Protein AF-A0A916YJL8-F1 (afdb_monomer_lite)

Radius of gyration: 12.99 Å; chains: 1; bounding box: 29×20×39 Å

Secondary structure (DSSP, 8-state):
---------S-TTSB-TT----EE-TTS-EEEE-BSSTTEEEEE-TTS-EEEEEEPGGG---------TTS--

InterPro domains:
  IPR011042 Six-bladed beta-propeller, TolB-like [G3DSA:2.120.10.30] (2-71)

Foldseek 3Di:
DDPDDDDDLADPPQFDPLWAAWDAFPQGWIWIARGPHFQFIWIAHNNRDIDTPDGHPPSDGDHHDDADPVRRD

pLDDT: mean 95.48, std 4.27, range [70.62, 98.5]

Sequence (73 aa):
MELYQAQTFTAPFLFTGGIEGPACDRAGNIYAVNYSTQGTIGIVSPEGQGRVFIELPGGSVGNEIRFGSRGEM

Structure (mmCIF, N/CA/C/O backbone):
data_AF-A0A916YJL8-F1
#
_entry.id   AF-A0A916YJL8-F1
#
loop_
_atom_site.group_PDB
_atom_site.id
_atom_site.type_symbol
_atom_site.label_atom_id
_atom_site.label_alt_id
_atom_site.label_comp_id
_atom_site.label_asym_id
_atom_site.label_entity_id
_atom_site.label_seq_id
_atom_site.pdbx_PDB_ins_code
_atom_site.Cartn_x
_atom_site.Cartn_y
_atom_site.Cartn_z
_atom_site.occupancy
_atom_site.B_iso_or_equiv
_atom_site.auth_seq_id
_atom_site.auth_comp_id
_atom_site.auth_asym_id
_atom_site.auth_atom_id
_atom_site.pdbx_PDB_model_num
ATOM 1 N N . MET A 1 1 ? -20.680 8.733 24.027 1.00 70.62 1 MET A N 1
ATOM 2 C CA . MET A 1 1 ? -19.685 7.965 23.253 1.00 70.62 1 MET A CA 1
ATOM 3 C C . MET A 1 1 ? -19.249 8.850 22.111 1.00 70.62 1 MET A C 1
ATOM 5 O O . MET A 1 1 ? -20.121 9.312 21.386 1.00 70.62 1 MET A O 1
ATOM 9 N N . GLU A 1 2 ? -17.957 9.136 21.990 1.00 80.50 2 GLU A N 1
ATOM 10 C CA . GLU A 1 2 ? -17.450 9.732 20.756 1.00 80.50 2 GLU A CA 1
ATOM 11 C C . GLU A 1 2 ? -17.327 8.629 19.707 1.00 80.50 2 GLU A C 1
ATOM 13 O O . GLU A 1 2 ? -16.723 7.587 19.955 1.00 80.50 2 GLU A O 1
ATOM 18 N N . LEU A 1 3 ? -17.974 8.835 18.566 1.00 88.88 3 LEU A N 1
ATOM 19 C CA . LEU A 1 3 ? -17.901 7.955 17.407 1.00 88.88 3 LEU A CA 1
ATOM 20 C C . LEU A 1 3 ? -17.005 8.620 16.358 1.00 88.88 3 LEU A C 1
ATOM 22 O O . LEU A 1 3 ? -16.941 9.846 16.295 1.00 88.88 3 LEU A O 1
ATOM 26 N N . TYR A 1 4 ? -16.364 7.805 15.518 1.00 86.25 4 TYR A N 1
ATOM 27 C CA . TYR A 1 4 ? -15.549 8.255 14.378 1.00 86.25 4 TYR A CA 1
ATOM 28 C C . TYR A 1 4 ? -14.248 8.992 14.740 1.00 86.25 4 TYR A C 1
ATOM 30 O O . TYR A 1 4 ? -13.781 9.836 13.977 1.00 86.25 4 TYR A O 1
ATOM 38 N N . GLN A 1 5 ? -13.623 8.658 15.873 1.00 90.75 5 GLN A N 1
ATOM 39 C CA . GLN A 1 5 ? -12.269 9.134 16.158 1.00 90.75 5 GLN A CA 1
ATOM 40 C C . GLN A 1 5 ? -11.247 8.421 15.269 1.00 90.75 5 GLN A C 1
ATOM 42 O O . GLN A 1 5 ? -11.152 7.1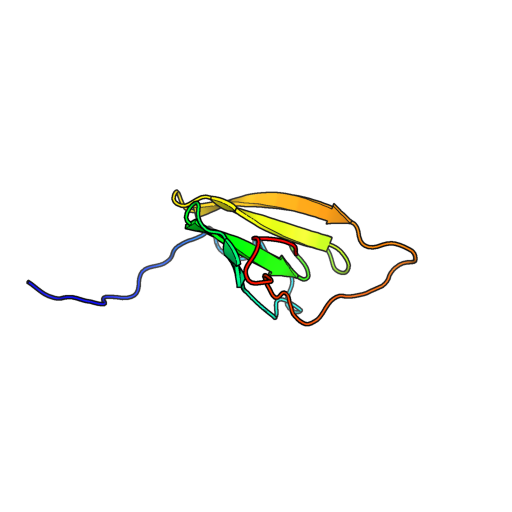93 15.268 1.00 90.75 5 GLN A O 1
ATOM 47 N N . ALA A 1 6 ? -10.466 9.205 14.528 1.00 90.50 6 ALA A N 1
ATOM 48 C CA . ALA A 1 6 ? -9.321 8.689 13.798 1.00 90.50 6 ALA A CA 1
ATOM 49 C C . ALA A 1 6 ? -8.179 8.374 14.771 1.00 90.50 6 ALA A C 1
ATOM 51 O O . ALA A 1 6 ? -7.870 9.160 15.666 1.00 90.50 6 ALA A O 1
ATOM 52 N N . GLN A 1 7 ? -7.523 7.240 14.556 1.00 90.56 7 GLN A N 1
ATOM 53 C CA . GLN A 1 7 ? -6.325 6.839 15.282 1.00 90.56 7 GLN A CA 1
ATOM 54 C C . GLN A 1 7 ? -5.301 6.276 14.303 1.00 90.56 7 GLN A C 1
ATOM 56 O O . GLN A 1 7 ? -5.654 5.814 13.215 1.00 90.56 7 GLN A O 1
ATOM 61 N N . THR A 1 8 ? -4.029 6.305 14.693 1.00 93.25 8 THR A N 1
ATOM 62 C CA . THR A 1 8 ? -2.967 5.654 13.928 1.00 93.25 8 THR A CA 1
ATOM 63 C C . THR A 1 8 ? -3.277 4.168 13.796 1.00 93.25 8 THR A C 1
ATOM 65 O O . THR A 1 8 ? -3.413 3.473 14.800 1.00 93.25 8 THR A O 1
ATOM 68 N N . PHE A 1 9 ? -3.396 3.695 12.557 1.00 93.38 9 PHE A N 1
ATOM 69 C CA . PHE A 1 9 ? -3.775 2.311 12.282 1.00 93.38 9 PHE A CA 1
ATOM 70 C C . PHE A 1 9 ? -2.573 1.395 12.046 1.00 93.38 9 PHE A C 1
ATOM 72 O O . PHE A 1 9 ? -2.587 0.237 12.445 1.00 93.38 9 PHE A O 1
ATOM 79 N N . THR A 1 10 ? -1.511 1.914 11.431 1.00 95.38 10 THR A N 1
ATOM 80 C CA . THR A 1 10 ?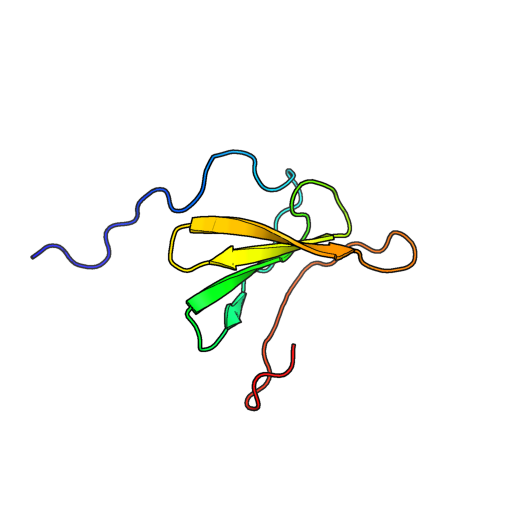 -0.298 1.154 11.119 1.00 95.38 10 THR A CA 1
ATOM 81 C C . THR A 1 10 ? 0.930 1.806 11.732 1.00 95.38 10 THR A C 1
ATOM 83 O O . THR A 1 10 ? 0.925 2.994 12.060 1.00 95.38 10 THR A O 1
ATOM 86 N N . ALA A 1 11 ? 2.033 1.059 11.808 1.00 94.06 11 ALA A N 1
ATOM 87 C CA . ALA A 1 11 ? 3.338 1.671 12.024 1.00 94.06 11 ALA A CA 1
ATOM 88 C C . ALA A 1 11 ? 3.630 2.722 10.925 1.00 94.06 11 ALA A C 1
ATOM 90 O O . ALA A 1 11 ? 3.142 2.594 9.793 1.00 94.06 11 ALA A O 1
ATOM 91 N N . PRO A 1 12 ? 4.399 3.779 11.234 1.00 94.06 12 PRO A N 1
ATOM 92 C CA . PRO A 1 12 ? 4.765 4.774 10.236 1.00 94.06 12 PRO A CA 1
ATOM 93 C C . PRO A 1 12 ? 5.705 4.168 9.184 1.00 94.06 12 PRO A C 1
ATOM 95 O O . PRO A 1 12 ? 6.455 3.235 9.468 1.00 94.06 12 PRO A O 1
ATOM 98 N N . PHE A 1 13 ? 5.681 4.730 7.974 1.00 95.38 13 PHE A N 1
ATOM 99 C CA . PHE A 1 13 ? 6.596 4.391 6.871 1.00 95.38 13 PHE A CA 1
ATOM 100 C C . PHE A 1 13 ? 6.539 2.937 6.366 1.00 95.38 13 PHE A C 1
ATOM 102 O O . PHE A 1 13 ? 7.467 2.484 5.701 1.00 95.38 13 PHE A O 1
ATOM 109 N N . LEU A 1 14 ? 5.447 2.206 6.626 1.00 96.75 14 LEU A N 1
ATOM 110 C CA . LEU A 1 14 ? 5.230 0.890 6.005 1.00 96.75 14 LEU A CA 1
ATOM 111 C C . LEU A 1 14 ? 5.062 0.970 4.483 1.00 96.75 14 LEU A C 1
ATOM 113 O O . LEU A 1 14 ? 5.370 0.019 3.769 1.00 96.75 14 LEU A O 1
ATOM 117 N N . PHE A 1 15 ? 4.587 2.108 3.985 1.00 97.69 15 PHE A N 1
ATOM 118 C CA . PHE A 1 15 ? 4.492 2.393 2.563 1.00 97.69 15 PHE A CA 1
ATOM 119 C C . PHE A 1 15 ? 5.533 3.426 2.150 1.00 97.69 15 PHE A C 1
ATOM 121 O O . PHE A 1 15 ? 5.986 4.245 2.956 1.00 97.69 15 PHE A O 1
ATOM 128 N N . THR A 1 16 ? 5.888 3.399 0.870 1.00 97.81 16 THR A N 1
ATOM 129 C CA . THR A 1 16 ? 6.710 4.450 0.272 1.00 97.81 16 THR A CA 1
ATOM 130 C C . THR A 1 16 ? 5.930 5.767 0.180 1.00 97.81 16 THR A C 1
ATOM 132 O O . THR A 1 16 ? 4.714 5.810 0.370 1.00 97.81 16 THR A O 1
ATOM 135 N N . GLY A 1 17 ? 6.613 6.849 -0.204 1.00 96.69 17 GLY A N 1
ATOM 136 C CA . GLY A 1 17 ? 5.957 8.129 -0.494 1.00 96.69 17 GLY A CA 1
ATOM 137 C C . GLY A 1 17 ? 4.972 8.098 -1.674 1.00 96.69 17 GLY A C 1
ATOM 138 O O . GLY A 1 17 ? 4.253 9.069 -1.860 1.00 96.69 17 GLY A O 1
ATOM 139 N N . GLY A 1 18 ? 4.933 7.013 -2.458 1.00 96.19 18 GLY A N 1
ATOM 140 C CA . GLY A 1 18 ? 3.996 6.827 -3.570 1.00 96.19 18 GLY A CA 1
ATOM 141 C C . GLY A 1 18 ? 2.719 6.069 -3.199 1.00 96.19 18 GLY A C 1
ATOM 142 O O . GLY A 1 18 ? 2.079 5.521 -4.089 1.00 96.19 18 GLY A O 1
ATOM 143 N N . ILE A 1 19 ? 2.387 5.932 -1.912 1.00 97.06 19 ILE A N 1
ATOM 144 C CA . ILE A 1 19 ? 1.152 5.263 -1.479 1.00 97.06 19 ILE A CA 1
ATOM 145 C C . ILE A 1 19 ? -0.084 5.953 -2.064 1.00 97.06 19 ILE A C 1
ATOM 147 O O . ILE A 1 19 ? -0.286 7.143 -1.850 1.00 97.06 19 ILE A O 1
ATOM 151 N N . GLU A 1 20 ? -0.940 5.193 -2.744 1.00 96.50 20 GLU A N 1
ATOM 152 C CA . GLU A 1 20 ? -2.236 5.660 -3.244 1.00 96.50 20 GLU A CA 1
ATOM 153 C C . GLU A 1 20 ? -3.284 4.533 -3.211 1.00 96.50 20 GLU A C 1
ATOM 155 O O . GLU A 1 20 ? -2.991 3.379 -2.875 1.00 96.50 20 GLU A O 1
ATOM 160 N N . GLY A 1 21 ? -4.534 4.891 -3.517 1.00 94.81 21 GLY A N 1
ATOM 161 C CA . GLY A 1 21 ? -5.556 3.927 -3.911 1.00 94.81 21 GLY A CA 1
ATOM 162 C C . GLY A 1 21 ? -5.978 2.871 -2.888 1.00 94.81 21 GLY A C 1
ATOM 163 O O . GLY A 1 21 ? -6.127 1.717 -3.300 1.00 94.81 21 GLY A O 1
ATOM 164 N N . PRO A 1 22 ? -6.162 3.193 -1.589 1.00 96.75 22 PRO A N 1
ATOM 165 C CA . PRO A 1 22 ? -6.556 2.187 -0.622 1.00 96.75 22 PRO A CA 1
ATOM 166 C C . PRO A 1 22 ? -7.953 1.622 -0.921 1.00 96.75 22 PRO A C 1
ATOM 168 O O . PRO A 1 22 ? -8.898 2.371 -1.175 1.00 96.75 22 PRO A O 1
ATOM 171 N N . ALA A 1 23 ? -8.105 0.305 -0.815 1.00 97.50 23 ALA A N 1
ATOM 172 C CA . ALA A 1 23 ? -9.382 -0.396 -0.908 1.00 97.50 23 ALA A CA 1
ATOM 173 C C . ALA A 1 23 ? -9.516 -1.432 0.210 1.00 97.50 23 ALA A C 1
ATOM 175 O O . AL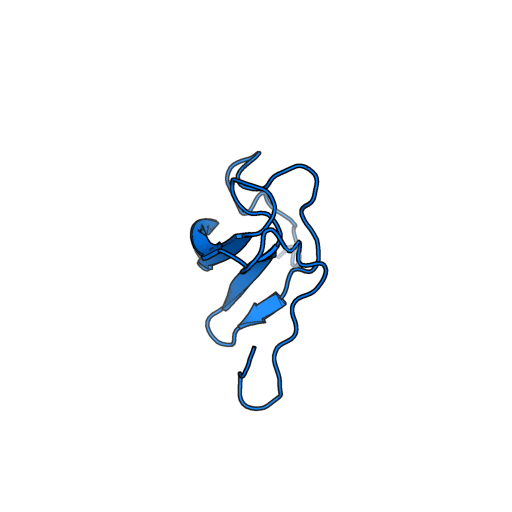A A 1 23 ? -8.523 -1.996 0.660 1.00 97.50 23 ALA A O 1
ATOM 176 N N . CYS A 1 24 ? -10.746 -1.685 0.655 1.00 96.00 24 CYS A N 1
ATOM 177 C CA . CYS A 1 24 ? -11.030 -2.612 1.746 1.00 96.00 24 CYS A CA 1
ATOM 178 C C . CYS A 1 24 ? -11.799 -3.831 1.227 1.00 96.00 24 CYS A C 1
ATOM 180 O O . CYS A 1 24 ? -12.788 -3.667 0.507 1.00 96.00 24 CYS A O 1
ATOM 182 N N . ASP A 1 25 ? -11.354 -5.038 1.581 1.00 96.31 25 ASP A N 1
ATOM 183 C CA . ASP A 1 25 ? -12.105 -6.260 1.289 1.00 96.31 25 ASP A CA 1
ATOM 184 C C . ASP A 1 25 ? -13.213 -6.522 2.328 1.00 96.31 25 ASP A C 1
ATOM 186 O O . ASP A 1 25 ? -13.368 -5.818 3.327 1.00 96.31 25 ASP A O 1
ATOM 190 N N . ARG A 1 26 ? -14.016 -7.570 2.106 1.00 95.44 26 ARG A N 1
ATOM 191 C CA . ARG A 1 26 ? -15.119 -7.937 3.016 1.00 95.44 26 ARG A CA 1
ATOM 192 C C . ARG A 1 26 ? -14.657 -8.418 4.394 1.00 95.44 26 ARG A C 1
ATOM 194 O O . ARG A 1 26 ? -15.479 -8.469 5.303 1.00 95.44 26 ARG A O 1
ATOM 201 N N . ALA A 1 27 ? -13.392 -8.806 4.539 1.00 96.00 27 ALA A N 1
ATOM 202 C CA . ALA A 1 27 ? -12.812 -9.228 5.807 1.00 96.00 27 ALA A CA 1
ATOM 203 C C . ALA A 1 27 ? -12.208 -8.049 6.592 1.00 96.00 27 ALA A C 1
ATOM 205 O O . ALA A 1 27 ? -11.743 -8.244 7.711 1.00 96.00 27 ALA A O 1
ATOM 206 N N . GLY A 1 28 ? -12.243 -6.831 6.039 1.00 96.00 28 GLY A N 1
ATOM 207 C CA . GLY A 1 28 ? -11.697 -5.640 6.680 1.00 96.00 28 GLY A CA 1
ATOM 208 C C . GLY A 1 28 ? -10.206 -5.429 6.420 1.00 96.00 28 GLY A C 1
ATOM 209 O O . GLY A 1 28 ? -9.606 -4.578 7.074 1.00 96.00 28 GLY A O 1
ATOM 210 N N . ASN A 1 29 ? -9.594 -6.179 5.496 1.00 98.00 29 ASN A N 1
ATOM 211 C CA . ASN A 1 29 ? -8.208 -5.923 5.121 1.00 98.00 29 ASN A CA 1
ATOM 212 C C . ASN A 1 29 ? -8.131 -4.708 4.199 1.00 98.00 29 ASN A C 1
AT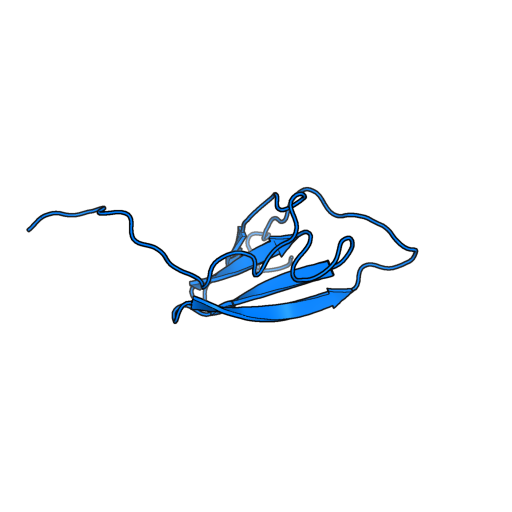OM 214 O O . ASN A 1 29 ? -8.918 -4.590 3.258 1.00 98.00 29 ASN A O 1
ATOM 218 N N . ILE A 1 30 ? -7.136 -3.854 4.419 1.00 97.75 30 ILE A N 1
ATOM 219 C CA . ILE A 1 30 ? -6.850 -2.692 3.578 1.00 97.75 30 ILE A CA 1
ATOM 220 C C . ILE A 1 30 ? -5.711 -3.034 2.625 1.00 97.75 30 ILE A C 1
ATOM 222 O O . ILE A 1 30 ? -4.636 -3.450 3.052 1.00 97.75 30 ILE A O 1
ATOM 226 N N . TYR A 1 31 ? -5.925 -2.801 1.339 1.00 98.25 31 TYR A N 1
ATOM 227 C CA . TYR A 1 31 ? -4.920 -2.933 0.296 1.00 98.25 31 TYR A CA 1
ATOM 228 C C . TYR A 1 31 ? -4.577 -1.555 -0.229 1.00 98.25 31 TYR A C 1
ATOM 230 O O . TYR A 1 31 ? -5.487 -0.772 -0.464 1.00 98.25 31 TYR A O 1
ATOM 238 N N . ALA A 1 32 ? -3.299 -1.266 -0.439 1.00 98.12 32 ALA A N 1
ATOM 239 C CA . ALA A 1 32 ? -2.847 -0.037 -1.085 1.00 98.12 32 ALA A CA 1
ATOM 240 C C . ALA A 1 32 ? -1.544 -0.294 -1.846 1.00 98.12 32 ALA A C 1
ATOM 242 O O . ALA A 1 32 ? -0.816 -1.251 -1.554 1.00 98.12 32 ALA A O 1
ATOM 243 N N . VAL A 1 33 ? -1.254 0.545 -2.836 1.00 98.31 33 VAL A N 1
ATOM 244 C CA . VAL A 1 33 ? -0.061 0.387 -3.675 1.00 98.31 33 VAL A CA 1
ATOM 245 C C . VAL A 1 33 ? 1.197 0.895 -2.970 1.00 98.31 33 VAL A C 1
ATOM 247 O O . VAL A 1 33 ? 1.144 1.710 -2.051 1.00 98.31 33 VAL A O 1
ATOM 250 N N . ASN A 1 34 ? 2.346 0.431 -3.448 1.00 98.31 34 ASN A N 1
ATOM 251 C CA . ASN A 1 34 ? 3.686 0.853 -3.059 1.00 98.31 34 ASN A CA 1
ATOM 252 C C . ASN A 1 34 ? 4.007 0.615 -1.570 1.00 98.31 34 ASN A C 1
ATOM 254 O O . ASN A 1 34 ? 4.550 1.490 -0.883 1.00 98.31 34 ASN A O 1
ATOM 258 N N . TYR A 1 35 ? 3.673 -0.583 -1.076 1.00 98.19 35 TYR A N 1
ATOM 259 C CA . TYR A 1 35 ? 4.025 -1.069 0.262 1.00 98.19 35 TYR A CA 1
ATOM 260 C C . TYR A 1 35 ? 5.482 -1.528 0.317 1.00 98.19 35 TYR A C 1
ATOM 262 O O . TYR A 1 35 ? 5.894 -2.395 -0.451 1.00 98.19 35 TYR A O 1
ATOM 270 N N . SER A 1 36 ? 6.256 -1.027 1.278 1.00 97.94 36 SER A N 1
ATOM 271 C CA . SER A 1 36 ? 7.706 -1.236 1.410 1.00 97.94 36 SER A CA 1
ATOM 272 C C . SER A 1 36 ? 8.544 -0.697 0.236 1.00 97.94 36 SER A C 1
ATOM 274 O O . SER A 1 36 ? 9.453 0.097 0.466 1.00 97.94 36 SER A O 1
ATOM 276 N N . THR A 1 37 ? 8.236 -1.061 -1.007 1.00 97.69 37 THR A N 1
ATOM 277 C CA . THR A 1 37 ? 8.914 -0.634 -2.239 1.00 97.69 37 THR A CA 1
ATOM 278 C C . THR A 1 37 ? 7.892 -0.200 -3.298 1.00 97.69 37 THR A C 1
ATOM 280 O O . THR A 1 37 ? 6.720 -0.566 -3.229 1.00 97.69 37 THR A O 1
ATOM 283 N N . GLN A 1 38 ? 8.304 0.625 -4.271 1.00 97.88 38 GLN A N 1
ATOM 284 C CA . GLN A 1 38 ? 7.431 0.962 -5.405 1.00 97.88 38 GLN A CA 1
ATOM 285 C C . GLN A 1 38 ? 7.170 -0.275 -6.269 1.00 97.88 38 GLN A C 1
ATOM 287 O O . GLN A 1 38 ? 8.050 -1.118 -6.425 1.00 97.88 38 GLN A O 1
ATOM 292 N N . GLY A 1 39 ? 5.970 -0.358 -6.842 1.00 98.19 39 GLY A N 1
ATOM 293 C CA . GLY A 1 39 ? 5.554 -1.475 -7.686 1.00 98.19 39 GLY A CA 1
ATOM 294 C C . GLY A 1 39 ? 5.031 -2.688 -6.917 1.00 98.19 39 GLY A C 1
ATOM 295 O O . GLY A 1 39 ? 4.856 -3.748 -7.502 1.00 98.19 39 GLY A O 1
ATOM 296 N N . THR A 1 40 ? 4.747 -2.571 -5.622 1.00 98.38 40 THR A N 1
ATOM 297 C CA . THR A 1 40 ? 4.073 -3.625 -4.846 1.00 98.38 40 THR A CA 1
ATOM 298 C C . THR A 1 40 ? 2.646 -3.221 -4.493 1.00 98.38 40 THR A C 1
ATOM 300 O O . THR A 1 40 ? 2.280 -2.049 -4.532 1.00 98.38 40 THR A O 1
ATOM 303 N N . ILE A 1 41 ? 1.833 -4.189 -4.088 1.00 98.44 41 ILE A N 1
ATOM 304 C CA . ILE A 1 41 ? 0.600 -3.952 -3.339 1.00 98.44 41 ILE A CA 1
ATOM 305 C C . ILE A 1 41 ? 0.810 -4.518 -1.939 1.00 98.44 41 ILE A C 1
ATOM 307 O O . ILE A 1 41 ? 1.268 -5.653 -1.783 1.00 98.44 41 ILE A O 1
ATOM 311 N N . GLY A 1 42 ? 0.491 -3.728 -0.918 1.00 98.19 42 GLY A N 1
ATOM 312 C CA . GLY A 1 42 ? 0.438 -4.179 0.468 1.00 98.19 42 GLY A CA 1
ATOM 313 C C . GLY A 1 42 ? -0.954 -4.645 0.850 1.00 98.19 42 GLY A C 1
ATOM 314 O O . GLY A 1 42 ? -1.938 -4.153 0.308 1.00 98.19 42 GLY A O 1
ATOM 315 N N . ILE A 1 43 ? -1.022 -5.550 1.820 1.00 98.44 43 ILE A N 1
ATOM 316 C CA . ILE A 1 43 ? -2.241 -5.892 2.555 1.00 98.44 43 ILE A CA 1
ATOM 317 C C . ILE A 1 43 ? -2.003 -5.617 4.038 1.00 98.44 43 ILE A C 1
ATOM 319 O O . ILE A 1 43 ? -0.986 -6.039 4.591 1.00 98.44 43 ILE A O 1
ATOM 323 N N . VAL A 1 44 ? -2.938 -4.916 4.672 1.00 98.50 44 VAL A N 1
ATOM 324 C CA . VAL A 1 44 ? -2.964 -4.603 6.101 1.00 98.50 44 VAL A CA 1
ATOM 325 C C . VAL A 1 44 ? -4.198 -5.257 6.712 1.00 98.50 44 VAL A C 1
ATOM 327 O O . VAL A 1 44 ? -5.315 -5.019 6.263 1.00 98.50 44 VAL A O 1
ATOM 330 N N . SER A 1 45 ? -3.985 -6.090 7.725 1.00 98.25 45 SER A N 1
ATOM 331 C CA . SER A 1 45 ? -5.053 -6.748 8.494 1.00 98.25 45 SER A CA 1
ATOM 332 C C . SER A 1 45 ? -5.877 -5.757 9.334 1.00 98.25 45 SER A C 1
ATOM 334 O O . SER A 1 45 ? -5.398 -4.650 9.595 1.00 98.25 45 SER A O 1
ATOM 336 N N . PRO A 1 46 ? -7.072 -6.141 9.829 1.00 97.50 46 PRO A N 1
ATOM 337 C CA . PRO A 1 46 ? -7.842 -5.341 10.788 1.00 97.50 46 PRO A CA 1
ATOM 338 C C . PRO A 1 46 ? -7.069 -4.964 12.062 1.00 97.50 46 PRO A C 1
ATOM 340 O O . PRO A 1 46 ? -7.395 -3.979 12.717 1.00 97.50 46 PRO A O 1
ATOM 343 N N . GLU A 1 47 ? -6.019 -5.713 12.398 1.00 96.81 47 GLU A N 1
ATOM 344 C CA . GLU A 1 47 ? -5.123 -5.449 13.524 1.00 96.81 47 GLU A CA 1
ATOM 345 C C . GLU A 1 47 ? -3.983 -4.469 13.180 1.00 96.81 47 GLU A C 1
ATOM 347 O O . GLU A 1 47 ? -3.089 -4.254 13.999 1.00 96.81 47 GLU A O 1
ATOM 352 N N . GLY A 1 48 ? -3.962 -3.896 11.972 1.00 96.88 48 GLY A N 1
ATOM 353 C CA . GLY A 1 48 ? -2.951 -2.925 11.540 1.00 96.88 48 GLY A CA 1
ATOM 354 C C . GLY A 1 48 ? -1.619 -3.541 11.097 1.00 96.88 48 GLY A C 1
ATOM 355 O O . GLY 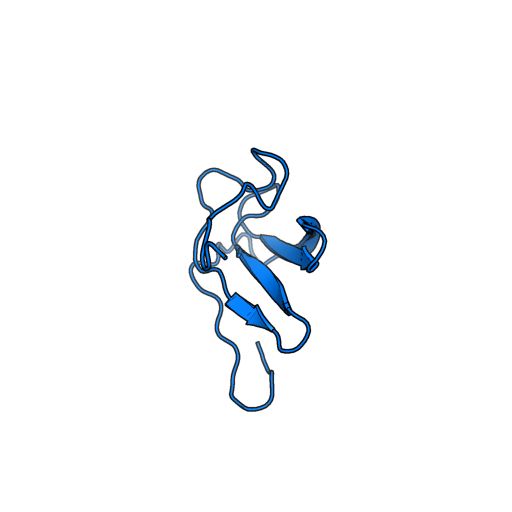A 1 48 ? -0.649 -2.819 10.851 1.00 96.88 48 GLY A O 1
ATOM 356 N N . GLN A 1 49 ? -1.542 -4.872 10.980 1.00 97.69 49 GLN A N 1
ATOM 357 C CA . GLN A 1 49 ? -0.323 -5.578 10.570 1.00 97.69 49 GLN A CA 1
ATOM 358 C C . GLN A 1 49 ? -0.262 -5.703 9.048 1.00 97.69 49 GLN A C 1
ATOM 360 O O . GLN A 1 49 ? -1.162 -6.290 8.441 1.00 97.69 49 GLN A O 1
ATOM 365 N N . GLY A 1 50 ? 0.802 -5.156 8.454 1.00 97.62 50 GLY A N 1
ATOM 366 C CA . GLY A 1 50 ? 1.019 -5.100 7.011 1.00 97.62 50 GLY A CA 1
ATOM 367 C C . GLY A 1 50 ? 2.018 -6.133 6.486 1.00 97.62 50 GLY A C 1
ATOM 368 O O . GLY A 1 50 ? 2.968 -6.513 7.172 1.00 97.62 50 GLY A O 1
ATOM 369 N N . ARG A 1 51 ? 1.841 -6.548 5.231 1.00 98.44 51 ARG A N 1
ATOM 370 C CA . ARG A 1 51 ? 2.825 -7.321 4.456 1.00 98.44 51 ARG A CA 1
ATOM 371 C C . ARG A 1 51 ? 2.679 -7.050 2.961 1.00 98.44 51 ARG A C 1
ATOM 373 O O . ARG A 1 51 ? 1.631 -6.585 2.515 1.00 98.44 51 ARG A O 1
ATOM 380 N N . VAL A 1 52 ? 3.696 -7.415 2.178 1.00 98.44 52 VAL A N 1
ATOM 381 C CA . VAL A 1 52 ? 3.568 -7.466 0.714 1.00 98.44 52 VAL A CA 1
ATOM 382 C C . VAL A 1 52 ? 2.511 -8.514 0.354 1.00 98.44 52 VAL A C 1
ATOM 384 O O . VAL A 1 52 ? 2.544 -9.652 0.836 1.00 98.44 52 VAL A O 1
ATOM 387 N N . PHE A 1 53 ? 1.547 -8.103 -0.462 1.00 98.00 53 PHE A N 1
ATOM 388 C CA . PHE A 1 53 ? 0.533 -8.969 -1.045 1.00 98.00 53 PHE A CA 1
ATOM 389 C C . PHE A 1 53 ? 0.997 -9.500 -2.400 1.00 98.00 53 PHE A C 1
ATOM 391 O O . PHE A 1 53 ? 0.985 -10.711 -2.613 1.00 98.00 53 PHE A O 1
ATOM 398 N N . ILE A 1 54 ? 1.452 -8.606 -3.282 1.00 97.62 54 ILE A N 1
ATOM 399 C CA . ILE A 1 54 ? 1.982 -8.956 -4.602 1.00 97.62 54 ILE A CA 1
ATOM 400 C C . ILE A 1 54 ? 2.996 -7.911 -5.080 1.00 97.62 54 ILE A C 1
ATOM 402 O O . ILE A 1 54 ? 2.900 -6.734 -4.731 1.00 97.62 54 ILE A O 1
ATOM 406 N N . GLU A 1 55 ? 3.957 -8.347 -5.888 1.00 98.38 55 GLU A N 1
ATOM 407 C CA . GLU A 1 55 ? 4.824 -7.483 -6.689 1.00 98.38 55 GLU A CA 1
ATOM 408 C C . GLU A 1 55 ? 4.262 -7.397 -8.111 1.00 98.38 55 GLU A C 1
ATOM 410 O O . GLU A 1 55 ? 3.932 -8.415 -8.725 1.00 98.38 55 GLU A O 1
ATOM 415 N N . LEU A 1 56 ? 4.105 -6.179 -8.621 1.00 97.62 56 LEU A N 1
ATOM 416 C CA . LEU A 1 56 ? 3.542 -5.937 -9.939 1.00 97.62 56 LEU A CA 1
ATOM 417 C C . LEU A 1 56 ? 4.569 -6.271 -11.030 1.00 97.62 56 LEU A C 1
ATOM 419 O O . LEU A 1 56 ? 5.761 -5.983 -10.894 1.00 97.62 56 LEU A O 1
ATOM 423 N N . PRO A 1 57 ? 4.131 -6.863 -12.151 1.00 97.50 57 PRO A N 1
ATOM 424 C CA . PRO A 1 57 ? 5.044 -7.298 -13.195 1.00 97.50 57 PRO A CA 1
ATOM 425 C C . PRO A 1 57 ? 5.676 -6.111 -13.930 1.00 97.50 57 PRO A C 1
ATOM 427 O O . PRO A 1 57 ? 5.095 -5.028 -14.040 1.00 97.50 57 PRO A O 1
ATOM 430 N N . GLY A 1 58 ? 6.866 -6.338 -14.491 1.00 96.19 58 GLY A N 1
ATOM 431 C CA . GLY A 1 58 ? 7.508 -5.412 -15.429 1.00 96.19 58 GLY A CA 1
ATOM 432 C C . GLY A 1 58 ? 7.898 -4.054 -14.841 1.00 96.19 58 GLY A C 1
ATOM 433 O O . GLY A 1 58 ? 8.021 -3.096 -15.598 1.00 96.19 58 GLY A O 1
ATOM 434 N N . GLY A 1 59 ? 8.052 -3.949 -13.515 1.00 94.19 59 GLY A N 1
ATOM 435 C CA . GLY A 1 59 ? 8.350 -2.676 -12.849 1.00 94.19 59 GLY A CA 1
ATOM 436 C C . GLY A 1 59 ? 7.208 -1.661 -12.944 1.00 94.19 59 GLY A C 1
ATOM 437 O O . GLY A 1 59 ? 7.437 -0.459 -12.817 1.00 94.19 59 GLY A O 1
ATOM 438 N N . SER A 1 60 ? 5.988 -2.132 -13.214 1.00 97.50 60 SER A N 1
ATOM 439 C CA . SER A 1 60 ? 4.804 -1.280 -13.233 1.00 97.50 60 SER A CA 1
ATOM 440 C C . SER A 1 60 ? 4.474 -0.759 -11.833 1.00 97.50 60 SER A C 1
ATOM 442 O O . SER A 1 60 ? 4.787 -1.383 -10.820 1.00 97.50 60 SER A O 1
ATOM 444 N N . VAL A 1 61 ? 3.831 0.408 -11.783 1.00 97.00 61 VAL A N 1
ATOM 445 C CA . VAL A 1 61 ? 3.408 1.058 -10.541 1.00 97.00 61 VAL A CA 1
ATOM 446 C C . VAL A 1 61 ? 1.898 1.220 -10.588 1.00 97.00 61 VAL A C 1
ATOM 448 O O . VAL A 1 61 ? 1.360 1.854 -11.495 1.00 97.00 61 VAL A O 1
ATOM 451 N N . GLY A 1 62 ? 1.218 0.604 -9.624 1.00 94.50 62 GLY A N 1
ATOM 452 C CA . GLY A 1 62 ? -0.219 0.767 -9.454 1.00 94.50 62 GLY A CA 1
ATOM 453 C C . GLY A 1 62 ? -0.559 2.176 -8.969 1.00 94.50 62 GLY A C 1
ATOM 454 O O . GLY A 1 62 ? 0.282 2.866 -8.397 1.00 94.50 62 GLY A O 1
ATOM 455 N N . ASN A 1 63 ? -1.809 2.579 -9.178 1.00 94.62 63 ASN A N 1
ATOM 456 C CA . ASN A 1 63 ? -2.351 3.836 -8.660 1.00 94.62 63 ASN A CA 1
ATOM 457 C C . ASN A 1 63 ? -3.545 3.554 -7.737 1.00 94.62 63 ASN A C 1
ATOM 459 O O . ASN A 1 63 ? -3.521 3.918 -6.566 1.00 94.62 63 ASN A O 1
ATOM 463 N N . GLU A 1 64 ? -4.542 2.826 -8.250 1.00 94.81 64 GLU A N 1
ATOM 464 C CA . GLU A 1 64 ? -5.787 2.531 -7.544 1.00 94.81 64 GLU A CA 1
ATOM 465 C C . GLU A 1 64 ? -6.082 1.030 -7.460 1.00 94.81 64 GLU A C 1
ATOM 467 O O . GLU A 1 64 ? -5.716 0.259 -8.348 1.00 94.81 64 GLU A O 1
ATOM 472 N N . ILE A 1 65 ? -6.784 0.636 -6.394 1.00 96.56 65 ILE A N 1
ATOM 473 C CA . ILE A 1 65 ? -7.368 -0.690 -6.209 1.00 96.56 65 ILE A CA 1
ATOM 474 C C . ILE A 1 65 ? -8.889 -0.543 -6.119 1.00 96.56 65 ILE A C 1
ATOM 476 O O . ILE A 1 65 ? -9.413 0.348 -5.447 1.00 96.56 65 ILE A O 1
ATOM 480 N N . ARG A 1 66 ? -9.620 -1.435 -6.786 1.00 95.81 66 ARG A N 1
ATOM 481 C CA . ARG A 1 66 ? -11.077 -1.549 -6.680 1.00 95.81 66 ARG A CA 1
ATOM 482 C C . ARG A 1 66 ? -11.432 -3.005 -6.458 1.00 95.81 66 ARG A C 1
ATOM 484 O O . ARG A 1 66 ? -10.774 -3.881 -6.992 1.00 95.81 66 ARG A O 1
ATOM 491 N N . PHE A 1 67 ? -12.492 -3.240 -5.696 1.00 96.25 67 PHE A N 1
ATOM 492 C CA . PHE A 1 67 ? -13.103 -4.558 -5.614 1.00 96.25 67 PHE A CA 1
ATOM 493 C C . PHE A 1 67 ? -14.422 -4.552 -6.381 1.00 96.25 67 PHE A C 1
ATOM 495 O O . PHE A 1 67 ? -15.269 -3.678 -6.173 1.00 96.25 67 PHE A O 1
ATOM 502 N N . GLY A 1 68 ? -14.598 -5.531 -7.262 1.00 95.56 68 GLY A N 1
ATOM 503 C CA . GLY A 1 68 ? -15.869 -5.817 -7.906 1.00 95.56 68 GLY A CA 1
ATOM 504 C C . GLY A 1 68 ? -16.895 -6.370 -6.914 1.00 95.56 68 GLY A C 1
ATOM 505 O O . GLY A 1 68 ? -16.589 -6.763 -5.785 1.00 95.56 68 GLY A O 1
ATOM 506 N N . SER A 1 69 ? -18.161 -6.412 -7.328 1.00 94.25 69 SER A N 1
ATOM 507 C CA . SER A 1 69 ? -19.265 -6.830 -6.453 1.00 94.25 69 SER A CA 1
ATOM 508 C C . SER A 1 69 ? -19.178 -8.295 -6.008 1.00 94.25 69 SER A C 1
ATOM 510 O O . SER A 1 69 ? -19.782 -8.662 -4.994 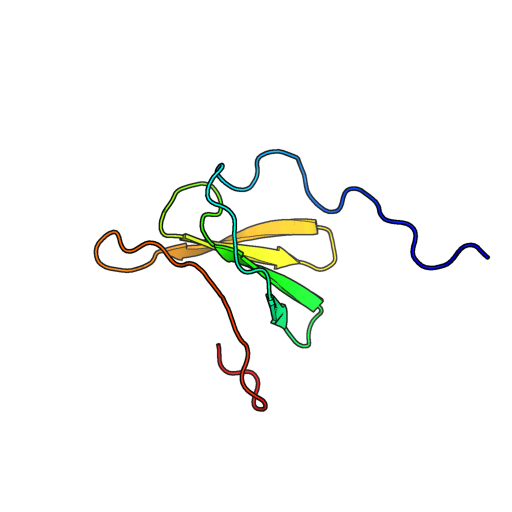1.00 94.25 69 SER A O 1
ATOM 512 N N . ARG A 1 70 ? -18.410 -9.129 -6.721 1.00 95.12 70 ARG A N 1
ATOM 513 C CA . ARG A 1 70 ? -18.146 -10.528 -6.361 1.00 95.12 70 ARG A CA 1
ATOM 514 C C . ARG A 1 70 ? -16.883 -10.682 -5.511 1.00 95.12 70 ARG A C 1
ATOM 516 O O . ARG A 1 70 ? -16.582 -11.798 -5.103 1.00 95.12 70 ARG A O 1
ATOM 523 N N . GLY A 1 71 ? -16.204 -9.583 -5.181 1.00 90.81 71 GLY A N 1
ATOM 524 C CA . GLY A 1 71 ? -14.971 -9.579 -4.398 1.00 90.81 71 GLY A CA 1
ATOM 525 C C . GLY A 1 71 ? -13.718 -9.851 -5.228 1.00 90.81 71 GLY A C 1
ATOM 526 O O . GLY A 1 71 ? -12.672 -10.125 -4.652 1.00 90.81 71 GLY A O 1
ATOM 527 N N . GLU A 1 72 ? -13.815 -9.789 -6.558 1.00 93.81 72 GLU A N 1
ATOM 528 C CA . GLU A 1 72 ? -12.639 -9.743 -7.422 1.00 93.81 72 GLU A CA 1
ATOM 529 C C . GLU A 1 72 ? -11.891 -8.421 -7.221 1.00 93.81 72 GLU A C 1
ATOM 531 O O . GLU A 1 72 ? -12.529 -7.377 -7.105 1.00 93.81 72 GLU A O 1
ATOM 536 N N . MET A 1 73 ? -10.562 -8.482 -7.159 1.00 90.75 73 MET A N 1
ATOM 537 C CA . MET A 1 73 ? -9.686 -7.313 -7.254 1.00 90.75 73 MET A CA 1
ATOM 538 C C . MET A 1 73 ? -9.281 -7.108 -8.712 1.00 90.75 73 MET A C 1
ATOM 540 O O . MET A 1 73 ? -8.956 -8.132 -9.358 1.00 90.75 73 MET A O 1
#

Organism: NCBI:txid1652958